Protein AF-A0A2M9Q5C5-F1 (afdb_monomer_lite)

Secondary structure (DSSP, 8-state):
-HHHHHHHHHHHHHHHHTTHHHHHHHHHHHHHHHHHHHHHTHHHHHHHH----TT---------HHHHHHHHHHHHHHHHHHHHHHHHTTHHHHHHHTTHHHHHHTS---HHHHHHHHH-

Radius of gyration: 23.05 Å; chains: 1; bounding box: 55×27×54 Å

pLDDT: mean 81.83, std 9.15, range [51.22, 93.56]

Organism: NCBI:txid582475

Foldseek 3Di:
DVQLVVLLVVVVVVCVVVCVVPVLVVVLVCLLVVQVVCVVCVVVVDVVVDDDPDPPPPPPPPDDPVNSVVVSVVVSVVVSVVSVCVVLPCPVVVCVVVVVVVVVVVDPDDPVSNVVSSVD

Structure (mmCIF, N/CA/C/O backbone):
data_AF-A0A2M9Q5C5-F1
#
_entry.id   AF-A0A2M9Q5C5-F1
#
loop_
_atom_site.group_PDB
_atom_site.id
_atom_site.type_symbol
_atom_site.label_atom_id
_atom_site.label_alt_id
_atom_site.label_comp_id
_atom_site.label_asym_id
_atom_site.label_entity_id
_atom_site.label_seq_id
_atom_site.pdbx_PDB_ins_code
_atom_site.Cartn_x
_atom_site.Cartn_y
_atom_site.Cartn_z
_atom_site.occupancy
_atom_site.B_iso_or_equiv
_atom_site.auth_seq_id
_atom_site.auth_comp_id
_atom_site.auth_asym_id
_atom_site.auth_atom_id
_atom_site.pdbx_PDB_model_num
ATOM 1 N N . MET A 1 1 ? -17.102 -13.137 21.125 1.00 58.41 1 MET A N 1
ATOM 2 C CA . MET A 1 1 ? -16.647 -13.534 19.769 1.00 58.41 1 MET A CA 1
ATOM 3 C C . MET A 1 1 ? -17.548 -13.047 18.628 1.00 58.41 1 MET A C 1
ATOM 5 O O . MET A 1 1 ? -17.009 -12.653 17.607 1.00 58.41 1 MET A O 1
ATOM 9 N N . ARG A 1 2 ? -18.886 -12.980 18.774 1.00 74.12 2 ARG A N 1
ATOM 10 C CA . ARG A 1 2 ? -19.784 -12.520 17.686 1.00 74.12 2 ARG A CA 1
ATOM 11 C C . ARG A 1 2 ? -19.500 -11.095 17.174 1.00 74.12 2 ARG A C 1
ATOM 13 O O . ARG A 1 2 ? -19.514 -10.884 15.971 1.00 74.12 2 ARG A O 1
ATOM 20 N N . GLY A 1 3 ? -19.195 -10.143 18.063 1.00 80.12 3 GLY A N 1
ATOM 21 C CA . GLY A 1 3 ? -18.933 -8.748 17.670 1.00 80.12 3 GLY A CA 1
ATOM 22 C C . GLY A 1 3 ? -17.687 -8.562 16.796 1.00 80.12 3 GLY A C 1
ATOM 23 O O . GLY A 1 3 ? -17.732 -7.814 15.830 1.00 80.12 3 GLY A O 1
ATOM 24 N N . PHE A 1 4 ? -16.609 -9.298 17.082 1.00 84.19 4 PHE A N 1
ATOM 25 C CA . PHE A 1 4 ? -15.375 -9.257 16.293 1.00 84.19 4 PHE A CA 1
ATOM 26 C C . PHE A 1 4 ? -15.600 -9.751 14.855 1.00 84.19 4 PHE A C 1
ATOM 28 O O . PHE A 1 4 ? -15.234 -9.060 13.910 1.00 84.19 4 PHE A O 1
ATOM 35 N N . ASN A 1 5 ? -16.293 -10.883 14.681 1.00 86.75 5 ASN A N 1
ATOM 36 C CA . ASN A 1 5 ? -16.592 -11.416 13.347 1.00 86.75 5 ASN A CA 1
ATOM 37 C C . ASN A 1 5 ? -17.449 -10.456 12.512 1.00 86.75 5 ASN A C 1
ATOM 39 O O . ASN A 1 5 ? -17.243 -10.347 11.308 1.00 86.75 5 ASN A O 1
ATOM 43 N N . VAL A 1 6 ? -18.394 -9.745 13.135 1.00 88.12 6 VAL A N 1
ATOM 44 C CA . VAL A 1 6 ? -19.227 -8.751 12.437 1.00 88.12 6 VAL A CA 1
ATOM 45 C C . VAL A 1 6 ? -18.391 -7.555 11.973 1.00 88.12 6 VAL A C 1
ATOM 47 O O . VAL A 1 6 ? -18.559 -7.096 10.845 1.00 88.12 6 VAL A O 1
ATOM 50 N N . LEU A 1 7 ? -17.469 -7.072 12.812 1.00 87.44 7 LEU A N 1
ATOM 51 C CA . LEU A 1 7 ? -16.553 -5.988 12.446 1.00 87.44 7 LEU A CA 1
ATOM 52 C C . LEU A 1 7 ? -15.609 -6.412 11.317 1.00 87.44 7 LEU A C 1
ATOM 54 O O . LEU A 1 7 ? -15.467 -5.689 10.337 1.00 87.44 7 LEU A O 1
ATOM 58 N N . LEU A 1 8 ? -15.058 -7.622 11.395 1.00 88.62 8 LEU A N 1
ATOM 59 C CA . LEU A 1 8 ? -14.198 -8.179 10.354 1.00 88.62 8 LEU A CA 1
ATOM 60 C C . LEU A 1 8 ? -14.957 -8.340 9.025 1.00 88.62 8 LEU A C 1
ATOM 62 O O . LEU A 1 8 ? -14.477 -7.918 7.979 1.00 88.62 8 LEU A O 1
ATOM 66 N N . GLN A 1 9 ? -16.193 -8.850 9.043 1.00 89.88 9 GLN A N 1
ATOM 67 C CA . GLN A 1 9 ? -17.038 -8.912 7.840 1.00 89.88 9 GLN A CA 1
ATOM 68 C C . GLN A 1 9 ? -17.308 -7.529 7.231 1.00 89.88 9 GLN A C 1
ATOM 70 O O . GLN A 1 9 ? -17.397 -7.399 6.006 1.00 89.88 9 GLN A O 1
ATOM 75 N N . LYS A 1 10 ? -17.448 -6.496 8.070 1.00 89.38 10 LYS A N 1
ATOM 76 C CA . LYS A 1 10 ? -17.604 -5.109 7.626 1.00 89.38 10 LYS A CA 1
ATOM 77 C C . LYS A 1 10 ? -16.337 -4.613 6.920 1.00 89.38 10 LYS A C 1
ATOM 79 O O . LYS A 1 10 ? -16.464 -4.066 5.826 1.00 89.38 10 LYS A O 1
ATOM 84 N N . GLU A 1 11 ? -15.148 -4.877 7.461 1.00 88.38 11 GLU A N 1
ATOM 85 C CA . GLU A 1 11 ? -13.869 -4.521 6.821 1.00 88.38 11 GLU A CA 1
ATOM 86 C C . GLU A 1 11 ? -13.651 -5.260 5.496 1.00 88.38 11 GLU A C 1
ATOM 88 O O . GLU A 1 11 ? -13.338 -4.630 4.488 1.00 88.38 11 GLU A O 1
ATOM 93 N N . PHE A 1 12 ? -13.912 -6.570 5.437 1.00 88.69 12 PHE A N 1
ATOM 94 C CA . PHE A 1 12 ? -13.813 -7.339 4.187 1.00 88.69 12 PHE A CA 1
ATOM 95 C C . PHE A 1 12 ? -14.756 -6.808 3.106 1.00 88.69 12 PHE A C 1
ATOM 97 O O . PHE A 1 12 ? -14.384 -6.697 1.936 1.00 88.69 12 PHE A O 1
ATOM 104 N N . ARG A 1 13 ? -15.981 -6.432 3.488 1.00 89.75 13 ARG A N 1
ATOM 105 C CA . ARG A 1 13 ? -16.946 -5.828 2.563 1.00 89.75 13 ARG A CA 1
ATOM 106 C C . ARG A 1 13 ? -16.493 -4.449 2.090 1.00 89.75 13 ARG A C 1
ATOM 108 O O . ARG A 1 13 ? -16.714 -4.114 0.928 1.00 89.75 13 ARG A O 1
ATOM 115 N N . GLU A 1 14 ? -15.876 -3.657 2.961 1.00 87.12 14 GLU A N 1
ATOM 116 C CA . GLU A 1 14 ? -15.278 -2.370 2.601 1.00 87.12 14 GLU A CA 1
ATOM 117 C C . GLU A 1 14 ? -14.097 -2.562 1.641 1.00 87.12 14 GLU A C 1
ATOM 119 O O . GLU A 1 14 ? -14.038 -1.898 0.607 1.00 87.12 14 GLU A O 1
ATOM 124 N N . ALA A 1 15 ? -13.206 -3.519 1.908 1.00 86.75 15 ALA A N 1
ATOM 125 C CA . ALA A 1 15 ? -12.080 -3.861 1.040 1.00 86.75 15 ALA A CA 1
ATOM 126 C C . ALA A 1 15 ? -12.535 -4.346 -0.347 1.00 86.75 15 ALA A C 1
ATOM 128 O O . ALA A 1 15 ? -11.992 -3.917 -1.365 1.00 86.75 15 ALA A O 1
ATOM 129 N N . TRP A 1 16 ? -13.589 -5.166 -0.399 1.00 89.81 16 TRP A N 1
ATOM 130 C CA . TRP A 1 16 ? -14.191 -5.623 -1.652 1.00 89.81 16 TRP A CA 1
ATOM 131 C C . TRP A 1 16 ? -14.826 -4.477 -2.446 1.00 89.81 16 TRP A C 1
ATOM 133 O O . TRP A 1 16 ? -14.548 -4.305 -3.629 1.00 89.81 16 TRP A O 1
ATOM 143 N N . ARG A 1 17 ? -15.645 -3.641 -1.794 1.00 89.19 17 ARG A N 1
ATOM 144 C CA . ARG A 1 17 ? -16.330 -2.508 -2.446 1.00 89.19 17 ARG A CA 1
ATOM 145 C C . ARG A 1 17 ? -15.395 -1.367 -2.836 1.00 89.19 17 ARG A C 1
ATOM 147 O O . ARG A 1 17 ? -15.729 -0.607 -3.734 1.00 89.19 17 ARG A O 1
ATOM 154 N N . SER A 1 18 ? -14.246 -1.248 -2.177 1.00 85.50 18 SER A N 1
ATOM 155 C CA . SER A 1 18 ? -13.179 -0.312 -2.549 1.00 85.50 18 SER A CA 1
ATOM 156 C C . SER A 1 18 ? -12.227 -0.876 -3.605 1.00 85.50 18 SER A C 1
ATOM 158 O O . SER A 1 18 ? -11.227 -0.235 -3.916 1.00 85.50 18 SER A O 1
ATOM 160 N N . TRP A 1 19 ? -12.527 -2.061 -4.155 1.00 88.00 19 TRP A N 1
ATOM 161 C CA . TR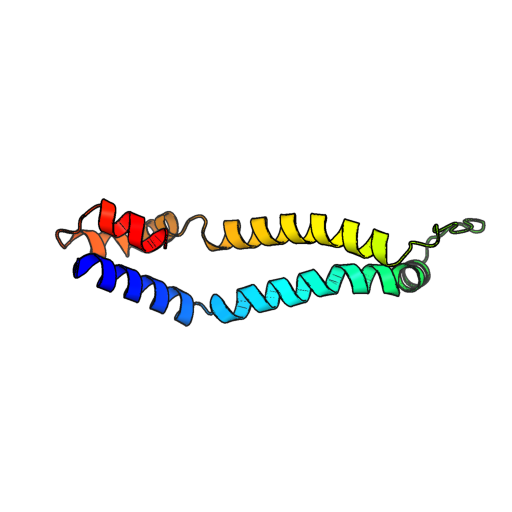P A 1 19 ? -11.748 -2.714 -5.207 1.00 88.00 19 TRP A CA 1
ATOM 162 C C . TRP A 1 19 ? -10.285 -2.970 -4.826 1.00 88.00 19 TRP A C 1
ATOM 164 O O . TRP A 1 19 ? -9.459 -3.206 -5.704 1.00 88.00 19 TRP A O 1
ATOM 174 N N . LYS A 1 20 ? -9.950 -2.975 -3.525 1.00 86.75 20 LYS A N 1
ATOM 175 C CA . LYS A 1 20 ? -8.578 -3.193 -3.030 1.00 86.75 20 LYS A CA 1
ATOM 176 C C . LYS A 1 20 ? -7.984 -4.496 -3.540 1.00 86.75 20 LYS A C 1
ATOM 178 O O . LYS A 1 20 ? -6.852 -4.513 -4.002 1.00 86.75 20 LYS A O 1
ATOM 183 N N . PHE A 1 21 ? -8.785 -5.556 -3.561 1.00 87.31 21 PHE A N 1
ATOM 184 C CA . PHE A 1 21 ? -8.362 -6.852 -4.089 1.00 87.31 21 PHE A CA 1
ATOM 185 C C . PHE A 1 21 ? -8.060 -6.854 -5.589 1.00 87.31 21 PHE A C 1
ATOM 187 O O . PHE A 1 21 ? -7.356 -7.746 -6.041 1.00 87.31 21 PHE A O 1
ATOM 194 N N . LEU A 1 22 ? -8.578 -5.893 -6.357 1.00 90.69 22 LEU A N 1
ATOM 195 C CA . LEU A 1 22 ? -8.344 -5.818 -7.796 1.00 90.69 22 LEU A CA 1
ATOM 196 C C . LEU A 1 22 ? -7.233 -4.824 -8.136 1.00 90.69 22 LEU A C 1
ATOM 198 O O . LEU A 1 22 ? -6.352 -5.143 -8.928 1.00 90.69 22 LEU A O 1
ATOM 202 N N . TRP A 1 23 ? -7.237 -3.638 -7.520 1.00 90.12 23 TRP A N 1
ATOM 203 C CA . TRP A 1 23 ? -6.246 -2.615 -7.845 1.00 90.12 23 TRP A CA 1
ATOM 204 C C . TRP A 1 23 ? -4.864 -2.914 -7.248 1.00 90.12 23 TRP A C 1
ATOM 206 O O . TRP A 1 23 ? -3.873 -2.608 -7.902 1.00 90.12 23 TRP A O 1
ATOM 216 N N . ILE A 1 24 ? -4.763 -3.543 -6.065 1.00 91.62 24 ILE A N 1
ATOM 217 C CA . ILE A 1 24 ? -3.455 -3.862 -5.459 1.00 91.62 24 ILE A CA 1
ATOM 218 C C . ILE A 1 24 ? -2.661 -4.837 -6.350 1.00 91.62 24 ILE A C 1
ATOM 220 O O . ILE A 1 24 ? -1.535 -4.496 -6.719 1.00 91.62 24 ILE A O 1
ATOM 224 N N . PRO A 1 25 ? -3.211 -5.997 -6.780 1.00 91.75 25 PRO A N 1
ATOM 225 C CA . PRO A 1 25 ? -2.493 -6.881 -7.699 1.00 91.75 25 PRO A CA 1
ATOM 226 C C . PRO A 1 25 ? -2.206 -6.232 -9.051 1.00 91.75 25 PRO A C 1
ATOM 228 O O . PRO A 1 25 ? -1.155 -6.486 -9.629 1.00 91.75 25 PRO A O 1
ATOM 231 N N . LEU A 1 26 ? -3.109 -5.379 -9.548 1.00 93.56 26 LEU A N 1
ATOM 232 C CA . LEU A 1 26 ? -2.898 -4.649 -10.797 1.00 93.56 26 LEU A CA 1
ATOM 233 C C . LEU A 1 26 ? -1.671 -3.731 -10.703 1.00 93.56 26 LEU A C 1
ATOM 235 O O . LEU A 1 26 ? -0.819 -3.754 -11.586 1.00 93.56 26 LEU A O 1
ATOM 239 N N . VAL A 1 27 ? -1.555 -2.955 -9.622 1.00 91.75 27 VAL A N 1
ATOM 240 C CA . VAL A 1 27 ? -0.397 -2.085 -9.378 1.00 91.75 27 VAL A CA 1
ATOM 241 C C . VAL A 1 27 ? 0.881 -2.912 -9.258 1.00 91.75 27 VAL A C 1
ATOM 243 O O . VAL A 1 27 ? 1.892 -2.547 -9.849 1.00 91.75 27 VAL A O 1
ATOM 246 N N . PHE A 1 28 ? 0.840 -4.055 -8.573 1.00 91.00 28 PHE A N 1
ATOM 247 C CA . PHE A 1 28 ? 2.001 -4.946 -8.480 1.00 91.00 28 PHE A CA 1
ATOM 248 C C . PHE A 1 28 ? 2.401 -5.548 -9.823 1.00 91.00 28 PHE A C 1
ATOM 250 O O . PHE A 1 28 ? 3.589 -5.613 -10.118 1.00 91.00 28 PHE A O 1
ATOM 257 N N . ALA A 1 29 ? 1.439 -5.941 -10.655 1.00 91.31 29 ALA A N 1
ATOM 258 C CA . ALA A 1 29 ? 1.720 -6.444 -11.994 1.00 91.31 29 ALA A CA 1
ATOM 259 C C . ALA A 1 29 ? 2.354 -5.361 -12.880 1.00 91.31 29 ALA A C 1
ATOM 261 O O . ALA A 1 29 ? 3.335 -5.631 -13.567 1.00 91.31 29 ALA A O 1
ATOM 262 N N . LEU A 1 30 ? 1.835 -4.129 -12.828 1.00 91.44 30 LEU A N 1
ATOM 263 C CA . LEU A 1 30 ? 2.371 -3.004 -13.599 1.00 91.44 30 LEU A CA 1
ATOM 264 C C . LEU A 1 30 ? 3.789 -2.627 -13.157 1.00 91.44 30 LEU A C 1
ATOM 266 O O . LEU A 1 30 ? 4.671 -2.498 -14.000 1.00 91.44 30 LEU A O 1
ATOM 270 N N . LEU A 1 31 ? 4.020 -2.496 -11.848 1.00 88.44 31 LEU A N 1
ATOM 271 C CA . LEU A 1 31 ? 5.334 -2.144 -11.296 1.00 88.44 31 LEU A CA 1
ATOM 272 C C . LEU A 1 31 ? 6.357 -3.275 -11.456 1.00 88.44 31 LEU A C 1
ATOM 274 O O . LEU A 1 31 ? 7.533 -3.023 -11.685 1.00 88.44 31 LEU A O 1
ATOM 278 N N . GLY A 1 32 ? 5.917 -4.531 -11.366 1.00 86.31 32 GLY A N 1
ATOM 279 C CA . GLY A 1 32 ? 6.792 -5.686 -11.571 1.00 86.31 32 GLY A CA 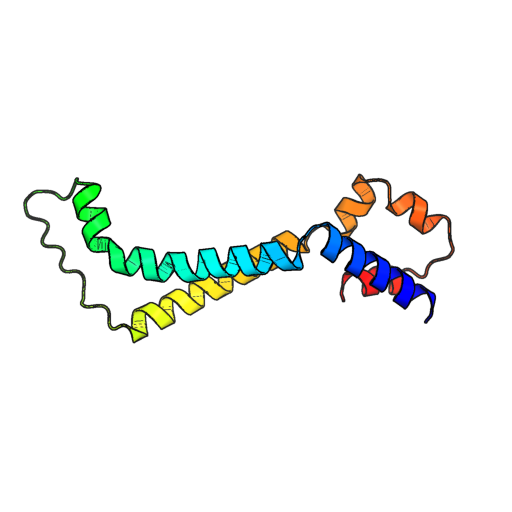1
ATOM 280 C C . GLY A 1 32 ? 7.209 -5.844 -13.029 1.00 86.31 32 GLY A C 1
ATOM 281 O O . GLY A 1 32 ? 8.298 -6.330 -13.313 1.00 86.31 32 GLY A O 1
ATOM 282 N N . MET A 1 33 ? 6.360 -5.408 -13.961 1.00 87.81 33 MET A N 1
ATOM 283 C CA . MET A 1 33 ? 6.664 -5.436 -15.387 1.00 87.81 33 MET A CA 1
ATOM 284 C C . MET A 1 33 ? 7.460 -4.204 -15.843 1.00 87.81 33 MET A C 1
ATOM 286 O O . MET A 1 33 ? 8.224 -4.304 -16.800 1.00 87.81 33 MET A O 1
ATOM 290 N N . SER A 1 34 ? 7.329 -3.054 -15.174 1.00 87.50 34 SER A N 1
ATOM 291 C CA . SER A 1 34 ? 7.989 -1.815 -15.604 1.00 87.50 34 SER A CA 1
ATOM 292 C C . SER A 1 34 ? 9.513 -1.892 -15.559 1.00 87.50 34 SER A C 1
ATOM 294 O O . SER A 1 34 ? 10.163 -1.415 -16.487 1.00 87.50 34 SER A O 1
ATOM 296 N N . ASP A 1 35 ? 10.086 -2.513 -14.527 1.00 84.12 35 ASP A N 1
ATOM 297 C CA . ASP A 1 35 ? 11.541 -2.668 -14.388 1.00 84.12 35 ASP A CA 1
ATOM 298 C C . ASP A 1 35 ? 12.172 -3.473 -15.542 1.00 84.12 35 ASP A C 1
ATOM 300 O O . ASP A 1 35 ? 13.051 -2.938 -16.227 1.00 84.12 35 ASP A O 1
ATOM 304 N N . PRO A 1 36 ? 11.759 -4.726 -15.827 1.00 82.19 36 PRO A N 1
ATOM 305 C CA . PRO A 1 36 ? 12.361 -5.510 -16.904 1.00 82.19 36 PRO A CA 1
ATOM 306 C C . PRO A 1 36 ? 12.086 -4.911 -18.286 1.00 82.19 36 PRO A C 1
ATOM 308 O O . PRO A 1 36 ? 12.966 -4.948 -19.144 1.00 82.19 36 PRO A O 1
ATOM 311 N N . LEU A 1 37 ? 10.908 -4.310 -18.500 1.00 85.56 37 LEU A N 1
ATOM 312 C CA . LEU A 1 37 ? 10.601 -3.623 -19.756 1.00 85.56 37 LEU A CA 1
ATOM 313 C C . LEU A 1 37 ? 11.528 -2.428 -19.989 1.00 85.56 37 LEU A C 1
ATOM 315 O O . LEU A 1 37 ? 12.045 -2.262 -21.089 1.00 85.56 37 LEU A O 1
ATOM 319 N N . THR A 1 38 ? 11.772 -1.617 -18.959 1.00 84.94 38 THR A N 1
ATOM 320 C CA . THR A 1 38 ? 12.643 -0.439 -19.077 1.00 84.94 38 THR A CA 1
ATOM 321 C C . THR A 1 38 ? 14.090 -0.845 -19.334 1.00 84.94 38 THR A C 1
ATOM 323 O O . THR A 1 38 ? 14.758 -0.220 -20.148 1.00 84.94 38 THR A O 1
ATOM 326 N N . ASN A 1 39 ? 14.563 -1.918 -18.692 1.00 83.00 39 ASN A N 1
ATOM 327 C CA . ASN A 1 39 ? 15.904 -2.449 -18.942 1.00 83.00 39 ASN A CA 1
ATOM 328 C C . ASN A 1 39 ? 16.045 -3.015 -20.363 1.00 83.00 39 ASN A C 1
ATOM 330 O O . ASN A 1 39 ? 17.045 -2.746 -21.021 1.00 83.00 39 ASN A O 1
ATOM 334 N N . TYR A 1 40 ? 15.039 -3.743 -20.860 1.00 83.06 40 TYR A N 1
ATOM 335 C CA . TYR A 1 40 ? 15.048 -4.290 -22.220 1.00 83.06 40 TYR A CA 1
ATOM 336 C C . TYR A 1 40 ? 15.081 -3.190 -23.290 1.00 83.06 40 TYR A C 1
ATOM 338 O O . TYR A 1 40 ? 15.861 -3.268 -24.232 1.00 83.06 40 TYR A O 1
ATOM 346 N N . TYR A 1 41 ? 14.275 -2.139 -23.121 1.00 85.31 41 TYR A N 1
ATOM 347 C CA . TYR A 1 41 ? 14.216 -1.018 -24.062 1.00 85.31 41 TYR A CA 1
ATOM 348 C C . TYR A 1 41 ? 15.210 0.104 -23.742 1.00 85.31 41 TYR A C 1
ATOM 350 O O . TYR A 1 41 ? 15.125 1.166 -24.349 1.00 85.31 41 TYR A O 1
ATOM 358 N N . MET A 1 42 ? 16.151 -0.084 -22.810 1.00 83.31 42 MET A N 1
ATOM 359 C CA . MET A 1 42 ? 17.025 0.998 -22.343 1.00 83.31 42 MET A CA 1
ATOM 360 C C . MET A 1 42 ? 17.800 1.645 -23.497 1.00 83.31 42 MET A C 1
ATOM 362 O O . MET A 1 42 ? 17.800 2.866 -23.640 1.00 83.31 42 MET A O 1
ATOM 366 N N . THR A 1 43 ? 18.418 0.838 -24.358 1.00 79.19 43 THR A N 1
ATOM 367 C CA . THR A 1 43 ? 19.170 1.332 -25.519 1.00 79.19 43 THR A CA 1
ATOM 368 C C . THR A 1 43 ? 18.265 2.072 -26.506 1.00 79.19 43 THR A C 1
ATOM 370 O O . THR A 1 43 ? 18.622 3.152 -26.974 1.00 79.19 43 THR A O 1
ATOM 373 N N . ASP A 1 44 ? 17.067 1.548 -26.771 1.00 81.88 44 ASP A N 1
ATOM 374 C CA . ASP A 1 44 ? 16.091 2.175 -27.669 1.00 81.88 44 ASP A CA 1
ATOM 375 C C . ASP A 1 44 ? 15.572 3.507 -27.108 1.00 81.88 44 ASP A C 1
ATOM 377 O O . ASP A 1 44 ? 15.450 4.489 -27.841 1.00 81.88 44 ASP A O 1
ATOM 381 N N . ILE A 1 45 ? 15.328 3.570 -25.795 1.00 82.88 45 ILE A N 1
ATOM 382 C CA . ILE A 1 45 ? 14.930 4.788 -25.079 1.00 82.88 45 ILE A CA 1
ATOM 383 C C . ILE A 1 45 ? 16.038 5.838 -25.183 1.00 82.88 45 ILE A C 1
ATOM 385 O O . ILE A 1 45 ? 15.757 6.989 -25.510 1.00 82.88 45 ILE A O 1
ATOM 389 N N . LEU A 1 46 ? 17.296 5.464 -24.945 1.00 79.19 46 LEU A N 1
ATOM 390 C CA . LEU A 1 46 ? 18.427 6.392 -25.022 1.00 79.19 46 LEU A CA 1
ATOM 391 C C . LEU A 1 46 ? 18.640 6.926 -26.445 1.00 79.19 46 LEU A C 1
ATOM 393 O O . LEU A 1 46 ? 18.895 8.119 -26.616 1.00 79.19 46 LEU A O 1
ATOM 397 N N . ASN A 1 47 ? 18.465 6.075 -27.457 1.00 77.31 47 ASN A N 1
ATOM 398 C CA . ASN A 1 47 ? 18.527 6.473 -28.864 1.00 77.31 47 ASN A CA 1
ATOM 399 C C . ASN A 1 47 ? 17.382 7.423 -29.251 1.00 77.31 47 ASN A C 1
ATOM 401 O O . ASN A 1 47 ? 17.599 8.372 -30.000 1.00 77.31 47 ASN A O 1
ATOM 405 N N . ALA A 1 48 ? 16.175 7.198 -28.725 1.00 80.50 48 ALA A N 1
ATOM 406 C CA . ALA A 1 48 ? 15.007 8.037 -28.993 1.00 80.50 48 ALA A CA 1
ATOM 407 C C . ALA A 1 48 ? 15.033 9.383 -28.244 1.00 80.50 48 ALA A C 1
ATOM 409 O O . ALA A 1 48 ? 14.499 10.371 -28.743 1.00 80.50 48 ALA A O 1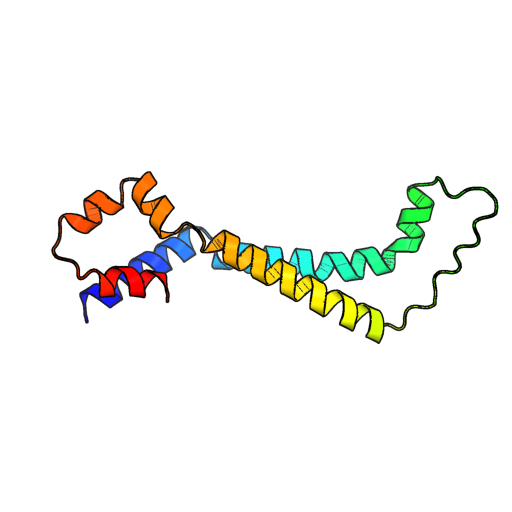
ATOM 410 N N . VAL A 1 49 ? 15.638 9.430 -27.051 1.00 74.81 49 VAL A N 1
ATOM 411 C CA . VAL A 1 49 ? 15.733 10.639 -26.209 1.00 74.81 49 VAL A CA 1
ATOM 412 C C . VAL A 1 49 ? 16.932 11.519 -26.592 1.00 74.81 49 VAL A C 1
ATOM 414 O O . VAL A 1 49 ? 16.904 12.718 -26.329 1.00 74.81 49 VAL A O 1
ATOM 417 N N . GLY A 1 50 ? 17.939 10.965 -27.277 1.00 64.06 50 GLY A N 1
ATOM 418 C CA . GLY A 1 50 ? 18.804 11.709 -28.197 1.00 64.06 50 GLY A CA 1
ATOM 419 C C . GLY A 1 50 ? 19.489 12.955 -27.624 1.00 64.06 50 GLY A C 1
ATOM 420 O O . GLY A 1 50 ? 19.233 14.065 -28.078 1.00 64.06 50 GLY A O 1
ATOM 421 N N . ASN A 1 51 ? 20.400 12.770 -26.665 1.00 57.56 51 ASN A N 1
ATOM 422 C CA . ASN A 1 51 ? 21.446 13.753 -26.344 1.00 57.56 51 ASN A CA 1
ATOM 423 C C . ASN A 1 51 ? 22.729 13.054 -25.862 1.00 57.56 51 ASN A C 1
ATOM 425 O O . ASN A 1 51 ? 23.345 13.462 -24.877 1.00 57.56 51 ASN A O 1
ATOM 429 N N . VAL A 1 52 ? 23.105 11.950 -26.513 1.00 61.47 52 VAL A N 1
ATOM 430 C CA . VAL A 1 52 ? 24.432 11.359 -26.316 1.00 61.47 52 VAL A CA 1
ATOM 431 C C . VAL A 1 52 ? 25.441 12.162 -27.142 1.00 61.47 52 VAL A C 1
ATOM 433 O O . VAL A 1 52 ? 25.262 12.253 -28.356 1.00 61.47 52 VAL A O 1
ATOM 436 N N . PRO A 1 53 ? 26.467 12.777 -26.520 1.00 63.34 53 PRO A N 1
ATOM 437 C CA . PRO A 1 53 ? 27.521 13.481 -27.244 1.00 63.34 53 PRO A CA 1
ATOM 438 C C . PRO A 1 53 ? 28.169 12.572 -28.293 1.00 63.34 53 PRO A C 1
ATOM 440 O O . PRO A 1 53 ? 28.388 11.387 -28.028 1.00 63.34 53 PRO A O 1
ATOM 443 N N . GLU A 1 54 ? 28.502 13.124 -29.461 1.00 51.22 54 GLU A N 1
ATOM 444 C CA . GLU A 1 54 ? 29.269 12.414 -30.489 1.00 51.22 54 GLU A CA 1
ATOM 445 C C . GLU A 1 54 ? 30.587 11.906 -29.872 1.00 51.22 54 GLU A C 1
ATOM 447 O O . GLU A 1 54 ? 31.448 12.696 -29.489 1.00 51.22 54 GLU A O 1
ATOM 452 N N . GLY A 1 55 ? 30.711 10.584 -29.700 1.00 56.28 55 GLY A N 1
ATOM 453 C CA . GLY A 1 55 ? 31.854 9.936 -29.040 1.00 56.28 55 GLY A CA 1
ATOM 454 C C . GLY A 1 55 ? 31.546 9.230 -27.714 1.00 56.28 55 GLY A C 1
ATOM 455 O O . GLY A 1 55 ? 32.450 8.639 -27.126 1.00 56.28 55 GLY A O 1
ATOM 456 N N . PHE A 1 56 ? 30.298 9.246 -27.232 1.00 59.12 56 PHE A N 1
ATOM 457 C CA . PHE A 1 56 ? 29.899 8.419 -26.091 1.00 59.12 56 PHE A CA 1
ATOM 458 C C . PHE A 1 56 ? 29.710 6.963 -26.538 1.00 59.12 56 PHE A C 1
ATOM 460 O O . PHE A 1 56 ? 28.613 6.537 -26.900 1.00 59.12 56 PHE A O 1
ATOM 467 N N . GLU A 1 57 ? 30.793 6.189 -26.528 1.00 58.97 57 GLU A N 1
ATOM 468 C CA . GLU A 1 57 ? 30.702 4.732 -26.576 1.00 58.97 57 GLU A CA 1
ATOM 469 C C . GLU A 1 57 ? 29.977 4.275 -25.305 1.00 58.97 57 GLU A C 1
ATOM 471 O O . GLU A 1 57 ? 30.547 4.268 -24.212 1.00 58.97 57 GLU A O 1
ATOM 476 N N . MET A 1 58 ? 28.687 3.944 -25.425 1.00 60.69 58 MET A N 1
ATOM 477 C CA . MET A 1 58 ? 27.946 3.292 -24.350 1.00 60.69 58 MET A CA 1
ATOM 478 C C . MET A 1 58 ? 28.542 1.898 -24.142 1.00 60.69 58 MET A C 1
ATOM 480 O O . MET A 1 58 ? 28.037 0.905 -24.661 1.00 60.69 58 MET A O 1
ATOM 484 N N . LEU A 1 59 ? 29.612 1.814 -23.354 1.00 60.16 59 LEU A N 1
ATOM 485 C CA . LEU A 1 59 ? 30.046 0.584 -22.708 1.00 60.16 59 LEU A CA 1
ATOM 486 C C . LEU A 1 59 ? 29.011 0.246 -21.628 1.00 60.16 59 LEU A C 1
ATOM 488 O O . LEU A 1 59 ? 29.292 0.330 -20.434 1.00 60.16 59 LEU A O 1
ATOM 492 N N . MET A 1 60 ? 27.776 -0.068 -22.033 1.00 63.00 60 MET A N 1
ATOM 493 C CA . MET A 1 60 ? 26.876 -0.756 -21.124 1.00 63.00 60 MET A CA 1
ATOM 494 C C . MET A 1 60 ? 27.488 -2.132 -20.889 1.00 63.00 60 MET A C 1
ATOM 496 O O . MET A 1 60 ? 27.670 -2.876 -21.857 1.00 63.00 60 MET A O 1
ATOM 500 N N . PRO A 1 61 ? 27.858 -2.468 -19.642 1.00 62.28 61 PRO A N 1
ATOM 501 C CA . PRO A 1 61 ? 28.282 -3.819 -19.341 1.00 62.28 61 PRO A CA 1
ATOM 502 C C . PRO A 1 61 ? 27.154 -4.760 -19.753 1.00 62.28 61 PRO A C 1
ATOM 504 O O . PRO A 1 61 ? 25.976 -4.441 -19.584 1.00 62.28 61 PRO A O 1
ATOM 507 N N . GLU A 1 62 ? 27.514 -5.904 -20.320 1.00 65.88 62 GLU A N 1
ATOM 508 C CA . GLU A 1 62 ? 26.547 -6.937 -20.657 1.00 65.88 62 GLU A CA 1
ATOM 509 C C . GLU A 1 62 ? 25.965 -7.458 -19.337 1.00 65.88 62 GLU A C 1
ATOM 511 O O . GLU A 1 62 ? 26.587 -8.235 -18.612 1.00 65.88 62 GLU A O 1
ATOM 516 N N . LEU A 1 63 ? 24.814 -6.910 -18.948 1.00 66.19 63 LEU A N 1
ATOM 517 C CA . LEU A 1 63 ? 24.160 -7.271 -17.702 1.00 66.19 63 LEU A CA 1
ATOM 518 C C . LEU A 1 63 ? 23.612 -8.683 -17.876 1.00 66.19 63 LEU A C 1
ATOM 520 O O . LEU A 1 63 ? 22.691 -8.919 -18.661 1.00 66.19 63 LEU A O 1
ATOM 524 N N . MET A 1 64 ? 24.184 -9.631 -17.136 1.0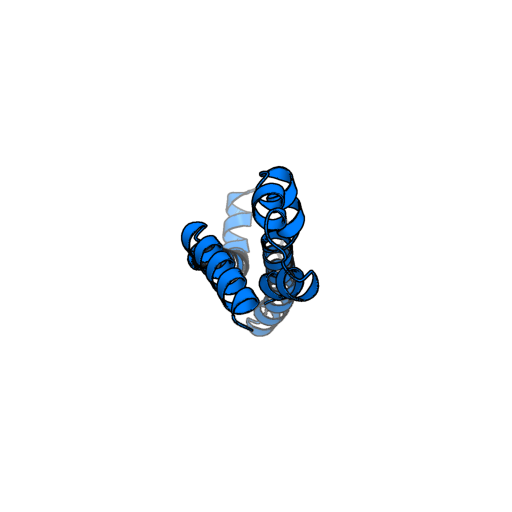0 76.25 64 MET A N 1
ATOM 525 C CA . MET A 1 64 ? 23.669 -10.990 -17.111 1.00 76.25 64 MET A CA 1
ATOM 526 C C . MET A 1 64 ? 22.214 -10.957 -16.618 1.00 76.25 64 MET A C 1
ATOM 528 O O . MET A 1 64 ? 21.913 -10.262 -15.641 1.00 76.25 64 MET A O 1
ATOM 532 N N . PRO A 1 65 ? 21.295 -11.736 -17.221 1.00 74.38 65 PRO A N 1
ATOM 533 C CA . PRO A 1 65 ? 19.883 -11.736 -16.830 1.00 74.38 65 PRO A CA 1
ATOM 534 C C . PRO A 1 65 ? 19.654 -11.986 -15.331 1.00 74.38 65 PRO A C 1
ATOM 536 O O . PRO A 1 65 ? 18.691 -11.493 -14.752 1.00 74.38 65 PRO A O 1
ATOM 539 N N . VAL A 1 66 ? 20.555 -12.734 -14.690 1.00 80.12 66 VAL A N 1
ATOM 540 C CA . VAL A 1 66 ? 20.510 -13.034 -13.253 1.00 80.12 66 VAL A CA 1
ATOM 541 C C . VAL A 1 66 ? 20.729 -11.783 -12.400 1.00 80.12 66 VAL A C 1
ATOM 543 O O . VAL A 1 66 ? 20.007 -11.591 -11.423 1.00 80.12 66 VAL A O 1
ATOM 546 N N . ASP A 1 67 ? 21.669 -10.921 -12.778 1.00 79.88 67 ASP A N 1
ATOM 547 C CA . ASP A 1 67 ? 22.019 -9.726 -12.003 1.00 79.88 67 ASP A CA 1
ATOM 548 C C . ASP A 1 67 ? 20.909 -8.671 -12.095 1.00 79.88 67 ASP A C 1
ATOM 550 O O . ASP A 1 67 ? 20.549 -8.044 -11.096 1.00 79.88 67 ASP A O 1
ATOM 554 N N . LEU A 1 68 ? 20.281 -8.553 -13.271 1.00 77.38 68 LEU A N 1
ATOM 555 C CA . LEU A 1 68 ? 19.096 -7.715 -13.489 1.00 77.38 68 LEU A CA 1
ATOM 556 C C . LEU A 1 68 ? 17.918 -8.150 -12.615 1.00 77.38 68 LEU A C 1
ATOM 558 O O . LEU A 1 68 ? 17.263 -7.320 -11.982 1.00 77.38 68 LEU A O 1
ATOM 562 N N . LEU A 1 69 ? 17.657 -9.457 -12.555 1.00 80.50 69 LEU A N 1
ATOM 563 C CA . LEU A 1 69 ? 16.583 -10.002 -11.732 1.00 80.50 69 LEU A CA 1
ATOM 564 C C . LEU A 1 69 ? 16.872 -9.814 -10.241 1.00 80.50 69 LEU A C 1
ATOM 566 O O . LEU A 1 69 ? 15.978 -9.402 -9.506 1.00 80.50 69 LEU A O 1
ATOM 570 N N . GLN A 1 70 ? 18.104 -10.056 -9.784 1.00 83.00 70 GLN A N 1
ATOM 571 C CA . GLN A 1 70 ? 18.469 -9.850 -8.378 1.00 83.00 70 GLN A CA 1
ATOM 572 C C . GLN A 1 70 ? 18.321 -8.385 -7.948 1.00 83.00 70 GLN A C 1
ATOM 574 O O . GLN A 1 70 ? 17.744 -8.118 -6.891 1.00 83.00 70 GLN A O 1
ATOM 579 N N . GLY A 1 71 ? 18.779 -7.439 -8.774 1.00 80.19 71 GLY A N 1
ATOM 580 C CA . GLY A 1 71 ? 18.614 -6.007 -8.515 1.00 80.19 71 GLY A CA 1
ATOM 581 C C . GLY A 1 71 ? 17.144 -5.580 -8.492 1.00 80.19 71 GLY A C 1
ATOM 582 O O . GLY A 1 71 ? 16.702 -4.915 -7.551 1.00 80.19 71 GLY A O 1
ATOM 583 N N . SER A 1 72 ? 16.360 -6.025 -9.479 1.00 81.81 72 SER A N 1
ATOM 584 C CA . SER A 1 72 ? 14.938 -5.678 -9.578 1.00 81.81 72 SER A CA 1
ATOM 585 C C . SER A 1 72 ? 14.109 -6.274 -8.437 1.00 81.81 72 SER A C 1
ATOM 587 O O . SER A 1 72 ? 13.239 -5.594 -7.901 1.00 81.81 72 SER A O 1
ATOM 589 N N . ILE A 1 73 ? 14.415 -7.489 -7.964 1.00 85.94 73 ILE A N 1
ATOM 590 C CA . ILE A 1 73 ? 13.708 -8.099 -6.823 1.00 85.94 73 ILE A CA 1
ATOM 591 C C . ILE A 1 73 ? 13.820 -7.232 -5.559 1.00 85.94 73 ILE A C 1
ATOM 593 O O . ILE A 1 73 ? 12.818 -7.023 -4.869 1.00 85.94 73 ILE A O 1
ATOM 597 N N . GLY A 1 74 ? 15.008 -6.698 -5.255 1.00 85.62 74 GLY A N 1
ATOM 598 C CA . GLY A 1 74 ? 15.213 -5.853 -4.072 1.00 85.62 74 GLY A CA 1
ATOM 599 C C . GLY A 1 74 ? 14.438 -4.532 -4.139 1.00 85.62 74 GLY A C 1
ATOM 600 O O . GLY A 1 74 ? 13.792 -4.113 -3.169 1.00 85.62 74 GLY A O 1
ATOM 601 N N . GLN A 1 75 ? 14.444 -3.890 -5.308 1.00 85.12 75 GLN A N 1
ATOM 602 C CA . GLN A 1 75 ? 13.692 -2.658 -5.546 1.00 85.12 75 GLN A CA 1
ATOM 603 C C . GLN A 1 75 ? 12.178 -2.907 -5.522 1.00 85.12 75 GLN A C 1
ATOM 605 O O . GLN A 1 75 ? 11.438 -2.193 -4.837 1.00 85.12 75 GLN A O 1
ATOM 610 N N . PHE A 1 76 ? 11.727 -3.976 -6.177 1.00 89.62 76 PHE A N 1
ATOM 611 C CA . PHE A 1 76 ? 10.334 -4.407 -6.194 1.00 89.62 76 PHE A CA 1
ATOM 612 C C . PHE A 1 76 ? 9.804 -4.688 -4.784 1.00 89.62 76 PHE A C 1
ATOM 614 O O . PHE A 1 76 ? 8.712 -4.234 -4.442 1.00 89.62 76 PHE A O 1
ATOM 621 N N . GLN A 1 77 ? 10.585 -5.352 -3.925 1.00 90.38 77 GLN A N 1
ATOM 622 C CA . GLN A 1 77 ? 10.211 -5.603 -2.530 1.00 90.38 77 GLN A CA 1
ATOM 623 C C . GLN A 1 77 ? 9.953 -4.299 -1.762 1.00 90.38 77 GLN A C 1
ATOM 625 O O . GLN A 1 77 ? 8.948 -4.183 -1.054 1.00 90.38 77 GLN A O 1
ATOM 630 N N . THR A 1 78 ? 10.837 -3.312 -1.915 1.00 90.44 78 THR A N 1
ATOM 631 C CA . THR A 1 78 ? 10.722 -2.016 -1.229 1.00 90.44 78 THR A CA 1
ATOM 632 C C . THR A 1 78 ? 9.475 -1.264 -1.690 1.00 90.44 78 THR A C 1
ATOM 634 O O . THR A 1 78 ? 8.683 -0.802 -0.867 1.00 90.44 78 THR A O 1
ATOM 637 N N . ILE A 1 79 ? 9.252 -1.188 -3.005 1.00 90.94 79 ILE A N 1
ATOM 638 C CA . ILE A 1 79 ? 8.088 -0.508 -3.583 1.00 90.94 79 ILE A CA 1
ATOM 639 C C . ILE A 1 79 ? 6.786 -1.211 -3.174 1.00 90.94 79 ILE A C 1
ATOM 641 O O . ILE A 1 79 ? 5.831 -0.547 -2.767 1.00 90.94 79 ILE A O 1
ATOM 645 N N . CYS A 1 80 ? 6.747 -2.545 -3.202 1.00 90.25 80 CYS A N 1
ATOM 646 C CA . CYS A 1 80 ? 5.579 -3.314 -2.770 1.00 90.25 80 CYS A CA 1
ATOM 647 C C . CYS A 1 80 ? 5.222 -3.040 -1.307 1.00 90.25 80 CYS A C 1
ATOM 649 O O . CYS A 1 80 ? 4.053 -2.817 -0.988 1.00 90.25 80 CYS A O 1
ATOM 651 N N . LEU A 1 81 ? 6.222 -3.004 -0.421 1.00 91.94 81 LEU A N 1
ATOM 652 C CA . LEU A 1 81 ? 6.022 -2.648 0.984 1.00 91.94 81 LEU A CA 1
ATOM 653 C C . LEU A 1 81 ? 5.431 -1.246 1.135 1.00 91.94 81 LEU A C 1
ATOM 655 O O . LEU A 1 81 ? 4.469 -1.077 1.882 1.00 91.94 81 LEU A O 1
ATOM 659 N N . LEU A 1 82 ? 5.945 -0.258 0.400 1.00 91.56 82 LEU A N 1
ATOM 660 C CA . LEU A 1 82 ? 5.427 1.112 0.444 1.00 91.56 82 LEU A CA 1
ATOM 661 C C . LEU A 1 82 ? 3.972 1.199 -0.025 1.00 91.56 82 LEU A C 1
ATOM 663 O O . LEU A 1 82 ? 3.162 1.866 0.619 1.00 91.56 82 LEU A O 1
ATOM 667 N N . VAL A 1 83 ? 3.612 0.498 -1.102 1.00 90.38 83 VAL A N 1
ATOM 668 C CA . VAL A 1 83 ? 2.231 0.455 -1.612 1.00 90.38 83 VAL A CA 1
ATOM 669 C C . VAL A 1 83 ? 1.291 -0.205 -0.599 1.00 90.38 83 VAL A C 1
ATOM 671 O O . VAL A 1 83 ? 0.203 0.318 -0.338 1.00 90.38 83 VAL A O 1
ATOM 674 N N . LEU A 1 84 ? 1.703 -1.314 0.026 1.00 90.12 84 LEU A N 1
ATOM 675 C CA . LEU A 1 84 ? 0.922 -1.940 1.099 1.00 90.12 84 LEU A CA 1
ATOM 676 C C . LEU A 1 84 ? 0.758 -0.987 2.279 1.00 90.12 84 LEU A C 1
ATOM 678 O O . LEU A 1 84 ? -0.366 -0.741 2.714 1.00 90.12 84 LEU A O 1
ATOM 682 N N . MET A 1 85 ? 1.849 -0.389 2.759 1.00 90.31 85 MET A N 1
ATOM 683 C CA . MET A 1 85 ? 1.797 0.582 3.849 1.00 90.31 85 MET A CA 1
ATOM 684 C C . MET A 1 85 ? 0.837 1.723 3.518 1.00 90.31 85 MET A C 1
ATOM 686 O O . MET A 1 85 ? -0.073 1.975 4.298 1.00 90.31 85 MET A O 1
ATOM 690 N N . ALA A 1 86 ? 0.945 2.348 2.347 1.00 87.56 86 ALA A N 1
ATOM 691 C CA . ALA A 1 86 ? 0.048 3.428 1.932 1.00 87.56 86 ALA A CA 1
ATOM 692 C C . ALA A 1 86 ? -1.432 3.002 1.880 1.00 87.56 86 ALA A C 1
ATOM 694 O O . ALA A 1 86 ? -2.320 3.808 2.150 1.00 87.56 86 ALA A O 1
ATOM 695 N N . THR A 1 87 ? -1.709 1.732 1.575 1.00 85.38 87 THR A N 1
ATOM 696 C CA . THR A 1 87 ? -3.075 1.192 1.495 1.00 85.38 87 THR A CA 1
ATOM 697 C C . THR A 1 87 ? -3.733 1.011 2.863 1.00 85.38 87 THR A C 1
ATOM 699 O O . THR A 1 87 ? -4.947 1.208 3.003 1.00 85.38 87 THR A O 1
ATOM 702 N N . PHE A 1 88 ? -2.954 0.591 3.862 1.00 83.38 88 PHE A N 1
ATOM 703 C CA . PHE A 1 88 ? -3.448 0.278 5.208 1.00 83.38 88 PHE A CA 1
ATOM 704 C C . PHE A 1 88 ? -3.254 1.429 6.203 1.00 83.38 88 PHE A C 1
ATOM 706 O O . PHE A 1 88 ? -4.028 1.565 7.158 1.00 83.38 88 PHE A O 1
ATOM 713 N N . VAL A 1 89 ? -2.261 2.293 5.978 1.00 86.69 89 VAL A N 1
ATOM 714 C CA . VAL A 1 89 ? -2.022 3.483 6.795 1.00 86.69 89 VAL A CA 1
ATOM 715 C C . VAL A 1 89 ? -3.254 4.378 6.761 1.00 86.69 89 VAL A C 1
ATOM 717 O O . VAL A 1 89 ? -3.855 4.652 5.726 1.00 86.69 89 VAL A O 1
ATOM 720 N N . GLY A 1 90 ? -3.652 4.835 7.944 1.00 80.25 90 GLY A N 1
ATOM 721 C CA . GLY A 1 90 ? -4.775 5.749 8.073 1.00 80.25 90 GLY A CA 1
ATOM 722 C C . GLY A 1 90 ? -6.150 5.088 7.991 1.00 80.25 90 GLY A C 1
ATOM 723 O O . GLY A 1 90 ? -7.127 5.826 7.994 1.00 80.25 90 GLY A O 1
ATOM 724 N N . ALA A 1 91 ? -6.278 3.754 8.014 1.00 83.00 91 ALA A N 1
ATOM 725 C CA . ALA A 1 91 ? -7.589 3.089 8.082 1.00 83.00 91 ALA A CA 1
ATOM 726 C C . ALA A 1 91 ? -8.446 3.596 9.263 1.00 83.00 91 ALA A C 1
ATOM 728 O O . ALA A 1 91 ? -9.604 3.969 9.089 1.00 83.00 91 ALA A O 1
ATOM 729 N N . ILE A 1 92 ? -7.846 3.708 10.454 1.00 82.69 92 ILE A N 1
ATOM 730 C CA . ILE A 1 92 ? -8.506 4.265 11.650 1.00 82.69 92 ILE A CA 1
ATOM 731 C C . ILE A 1 92 ? -8.738 5.779 11.505 1.00 82.69 92 ILE A C 1
ATOM 733 O O . ILE A 1 92 ? -9.780 6.295 11.906 1.00 82.69 92 ILE A O 1
ATOM 737 N N . SER A 1 93 ? -7.781 6.505 10.919 1.00 83.81 93 SER A N 1
ATOM 738 C CA . SER A 1 93 ? -7.890 7.957 10.714 1.00 83.81 93 SER A CA 1
ATOM 739 C C . SER A 1 93 ? -9.040 8.309 9.762 1.00 83.81 93 SER A C 1
ATOM 741 O O . SER A 1 93 ? -9.836 9.207 10.032 1.00 83.81 93 SER A O 1
ATOM 743 N N . LYS A 1 94 ? -9.201 7.531 8.689 1.00 83.12 94 LYS A N 1
ATOM 744 C CA . LYS A 1 94 ? -10.249 7.687 7.679 1.00 83.12 94 LYS A CA 1
ATOM 745 C C . LYS A 1 94 ? -11.644 7.449 8.251 1.00 83.12 94 LYS A C 1
ATOM 747 O O . LYS A 1 94 ? -12.584 8.155 7.894 1.00 83.12 94 LYS A O 1
ATOM 752 N N . GLU A 1 95 ? -11.796 6.507 9.176 1.00 81.31 95 GLU A N 1
ATOM 753 C CA . GLU A 1 95 ? -13.063 6.313 9.891 1.00 81.31 95 GLU A CA 1
ATOM 754 C C . GLU A 1 95 ? -13.411 7.461 10.833 1.00 81.31 95 GLU A C 1
ATOM 756 O O . GLU A 1 95 ? -14.583 7.825 10.951 1.00 81.31 95 GLU A O 1
ATOM 761 N N . ARG A 1 96 ? -12.404 8.050 11.488 1.00 82.38 96 ARG A N 1
ATOM 762 C CA . ARG A 1 96 ? -12.605 9.251 12.307 1.00 82.38 96 ARG A CA 1
ATOM 763 C C . ARG A 1 96 ? -13.017 10.440 11.441 1.00 82.38 96 ARG A C 1
ATOM 765 O O . ARG A 1 96 ? -13.969 11.128 11.789 1.00 82.38 96 ARG A O 1
ATOM 772 N N . ALA A 1 97 ? -12.359 10.633 10.299 1.00 84.31 97 ALA A N 1
ATOM 773 C CA . ALA A 1 97 ? -12.658 11.723 9.370 1.00 84.31 97 ALA A CA 1
ATOM 774 C C . ALA A 1 97 ? -14.027 11.578 8.678 1.00 84.31 97 ALA A C 1
ATOM 776 O O . ALA A 1 97 ? -14.703 12.570 8.438 1.00 84.31 97 ALA A O 1
ATOM 777 N N . SER A 1 98 ? -14.459 10.349 8.380 1.00 80.31 98 SER A N 1
ATOM 778 C CA . SER A 1 98 ? -15.745 10.074 7.715 1.00 80.31 98 SER A CA 1
ATOM 779 C C . SER A 1 98 ? -16.955 10.072 8.656 1.00 80.31 98 SER A C 1
ATOM 781 O O . SER A 1 98 ? -18.073 9.827 8.209 1.00 80.31 98 SER A O 1
ATOM 783 N N . GLY A 1 99 ? -16.756 10.298 9.959 1.00 80.25 99 GLY A N 1
ATOM 784 C CA . GLY A 1 99 ? -17.828 10.242 10.957 1.00 80.25 99 GLY A CA 1
ATOM 785 C C . GLY A 1 99 ? -18.336 8.825 11.247 1.00 80.25 99 GLY A C 1
ATOM 786 O O . GLY A 1 99 ? -19.214 8.652 12.081 1.00 80.25 99 GLY A O 1
ATOM 787 N N . MET A 1 100 ? -17.772 7.783 10.629 1.00 79.94 100 MET A N 1
ATOM 788 C CA . MET A 1 100 ? -18.184 6.397 10.875 1.00 79.94 100 MET A CA 1
ATOM 789 C C . MET A 1 100 ? -17.876 5.954 12.313 1.00 79.94 100 MET A C 1
ATOM 791 O O . MET A 1 100 ? -18.612 5.159 12.899 1.00 79.94 100 MET A O 1
ATOM 795 N N . ALA A 1 101 ? -16.821 6.522 12.904 1.00 78.06 101 ALA A N 1
ATOM 796 C CA . ALA A 1 101 ? -16.444 6.264 14.288 1.00 78.06 101 ALA A CA 1
ATOM 797 C C . ALA A 1 101 ? -17.577 6.599 15.276 1.00 78.06 101 ALA A C 1
ATOM 799 O O . ALA A 1 101 ? -17.791 5.851 16.228 1.00 78.0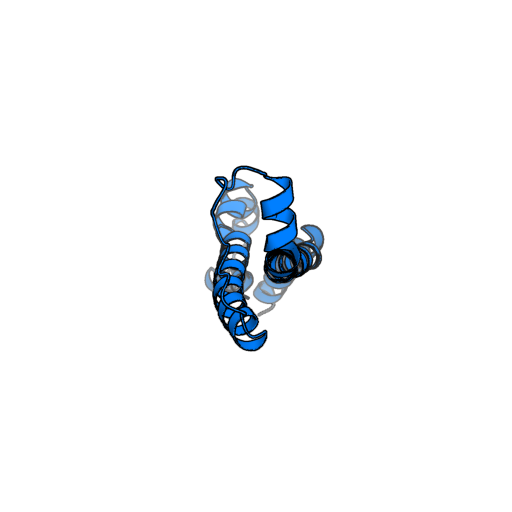6 101 ALA A O 1
ATOM 800 N N . THR A 1 102 ? -18.347 7.670 15.046 1.00 79.19 102 THR A N 1
ATOM 801 C CA . THR A 1 102 ? -19.439 8.047 15.959 1.00 79.19 102 THR A CA 1
ATOM 802 C C . THR A 1 102 ? -20.560 7.011 15.940 1.00 79.19 102 THR A C 1
ATOM 804 O O . THR A 1 102 ? -21.056 6.647 16.999 1.00 79.19 102 THR A O 1
ATOM 807 N N . LEU A 1 103 ? -20.890 6.451 14.772 1.00 81.00 103 LEU A N 1
ATOM 808 C CA . LEU A 1 103 ? -21.900 5.394 14.624 1.00 81.00 103 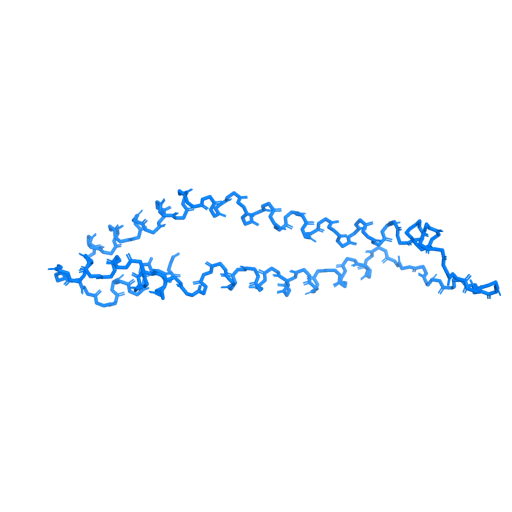LEU A CA 1
ATOM 809 C C . LEU A 1 103 ? -21.474 4.069 15.269 1.00 81.00 103 LEU A C 1
ATOM 811 O O . LEU A 1 103 ? -22.314 3.328 15.781 1.00 81.00 103 LEU A O 1
ATOM 815 N N . LEU A 1 104 ? -20.173 3.773 15.260 1.00 79.81 104 LEU A N 1
ATOM 816 C CA . LEU A 1 104 ? -19.616 2.578 15.890 1.00 79.81 104 LEU A CA 1
ATOM 817 C C . LEU A 1 104 ? -19.678 2.660 17.422 1.00 79.81 104 LEU A C 1
ATOM 819 O O . LEU A 1 104 ? -20.109 1.705 18.067 1.00 79.81 104 LEU A O 1
ATOM 823 N N . TYR A 1 105 ? -19.309 3.804 18.007 1.00 79.62 105 TYR A N 1
ATOM 824 C CA . TYR A 1 105 ? -19.224 3.966 19.465 1.00 79.62 105 TYR A CA 1
ATOM 825 C C . TYR A 1 105 ? -20.570 4.168 20.180 1.00 79.62 105 TYR A C 1
ATOM 827 O O . TYR A 1 105 ? -20.605 4.159 21.407 1.00 79.62 105 TYR A O 1
ATOM 835 N N . VAL A 1 106 ? -21.691 4.276 19.455 1.00 83.38 106 VAL A N 1
ATOM 836 C CA . VAL A 1 106 ? -23.044 4.275 20.058 1.00 83.38 106 VAL A CA 1
ATOM 837 C C . VAL A 1 106 ? -23.370 2.930 20.723 1.00 83.38 106 VAL A C 1
ATOM 839 O O . VAL A 1 106 ? -24.221 2.856 21.607 1.00 83.38 106 VAL A O 1
ATOM 842 N N . ARG A 1 107 ? -22.699 1.846 20.316 1.00 79.56 107 ARG A N 1
ATOM 843 C CA . ARG A 1 107 ? -22.872 0.511 20.900 1.00 79.56 107 ARG A CA 1
ATOM 844 C C . ARG A 1 107 ? -21.673 0.154 21.783 1.00 79.56 107 ARG A C 1
ATOM 846 O O . ARG A 1 107 ? -20.552 0.541 21.459 1.00 79.56 107 ARG A O 1
ATOM 853 N N . PRO A 1 108 ? -21.867 -0.634 22.858 1.00 79.06 108 PRO A N 1
ATOM 854 C CA . PRO A 1 108 ? -20.760 -1.110 23.679 1.00 79.06 108 PRO A CA 1
ATOM 855 C C . PRO A 1 108 ? -19.919 -2.116 22.880 1.00 79.06 108 PRO A C 1
ATOM 857 O O . PRO A 1 108 ? -20.247 -3.300 22.784 1.00 79.06 108 PRO A O 1
ATOM 860 N N . ILE A 1 109 ? -18.839 -1.630 22.270 1.00 83.00 109 ILE A N 1
ATOM 861 C CA . ILE A 1 109 ? -17.878 -2.426 21.504 1.00 83.00 109 ILE A CA 1
ATOM 862 C C . ILE A 1 109 ? -16.552 -2.429 22.260 1.00 83.00 109 ILE A C 1
ATOM 864 O O . ILE A 1 109 ? -16.056 -1.384 22.673 1.00 83.00 109 ILE A O 1
ATOM 868 N N . SER A 1 110 ? -15.959 -3.612 22.427 1.00 84.31 110 SER A N 1
ATOM 869 C CA . SER A 1 110 ? -14.618 -3.718 23.003 1.00 84.31 110 SER A CA 1
ATOM 870 C C . SER A 1 110 ? -13.585 -3.047 22.095 1.00 84.31 110 SER A C 1
ATOM 872 O O . SER A 1 110 ? -13.509 -3.359 20.903 1.00 84.31 110 SER A O 1
ATOM 874 N N . PHE A 1 111 ? -12.732 -2.201 22.677 1.00 83.19 111 PHE A N 1
ATOM 875 C CA . PHE A 1 111 ? -11.609 -1.579 21.976 1.00 83.19 111 PHE A CA 1
ATOM 876 C C . PHE A 1 111 ? -10.692 -2.619 21.316 1.00 83.19 111 PHE A C 1
ATOM 878 O O . PHE A 1 111 ? -10.291 -2.448 20.166 1.00 83.19 111 PHE A O 1
ATOM 885 N N . SER A 1 112 ? -10.421 -3.735 22.003 1.00 85.31 112 SER A N 1
ATOM 886 C CA . SER A 1 112 ? -9.564 -4.799 21.469 1.00 85.31 112 SER A CA 1
ATOM 887 C C . SER A 1 112 ? -10.172 -5.475 20.242 1.00 85.31 112 SER A C 1
ATOM 889 O O . SER A 1 112 ? -9.461 -5.750 19.281 1.00 85.31 112 SER A O 1
ATOM 891 N N . ALA A 1 113 ? -11.493 -5.681 20.235 1.00 84.50 113 ALA A N 1
ATOM 892 C CA . ALA A 1 113 ? -12.192 -6.264 19.094 1.00 84.50 113 ALA A CA 1
ATOM 893 C C . ALA A 1 113 ? -12.174 -5.323 17.882 1.00 84.50 113 ALA A C 1
ATOM 895 O O . ALA A 1 113 ? -11.980 -5.787 16.764 1.00 84.50 113 ALA A O 1
ATOM 896 N N . HIS A 1 114 ? -12.324 -4.016 18.111 1.00 85.50 114 HIS A N 1
ATOM 897 C CA . HIS A 1 114 ? -12.257 -2.999 17.062 1.00 85.50 114 HIS A CA 1
ATOM 898 C C . HIS A 1 114 ? -10.854 -2.863 16.455 1.00 85.50 114 HIS A C 1
ATOM 900 O O . HIS A 1 114 ? -10.696 -2.810 15.237 1.00 85.50 114 HIS A O 1
ATOM 906 N N . PHE A 1 115 ? -9.821 -2.823 17.298 1.00 86.44 115 PHE A N 1
ATOM 907 C CA . PHE A 1 115 ? -8.443 -2.720 16.827 1.00 86.44 115 PHE A CA 1
ATOM 908 C C . PHE A 1 115 ? -8.021 -3.978 16.054 1.00 86.44 115 PHE A C 1
ATOM 910 O O . PHE A 1 115 ? -7.521 -3.875 14.936 1.00 86.44 115 PHE A O 1
ATOM 917 N N . MET A 1 116 ? -8.305 -5.168 16.593 1.00 86.38 116 MET A N 1
ATOM 918 C CA . MET A 1 116 ? -7.965 -6.428 15.926 1.00 86.38 116 MET A CA 1
ATOM 919 C C . MET A 1 116 ? -8.723 -6.641 14.621 1.00 86.38 116 MET A C 1
ATOM 921 O O . MET A 1 116 ? -8.153 -7.209 13.699 1.00 86.38 116 MET A O 1
ATOM 925 N N . SER A 1 117 ? -9.967 -6.163 14.496 1.00 86.06 117 SER A N 1
ATOM 926 C CA . SER A 1 117 ? -10.714 -6.323 13.242 1.00 86.06 117 SER A CA 1
ATOM 927 C C . SER A 1 117 ? -10.118 -5.550 12.069 1.00 86.06 117 SER A C 1
ATOM 929 O O . SER A 1 117 ? -10.482 -5.839 10.941 1.00 86.06 117 SER A O 1
ATOM 931 N N . LYS A 1 118 ? -9.249 -4.565 12.334 1.00 85.88 118 LYS A N 1
ATOM 932 C CA . LYS A 1 118 ? -8.545 -3.787 11.304 1.00 85.88 118 LYS A CA 1
ATOM 933 C C . LYS A 1 118 ? -7.112 -4.235 11.062 1.00 85.88 118 LYS A C 1
ATOM 935 O O . LYS A 1 118 ? -6.530 -3.872 10.047 1.00 85.88 118 LYS A O 1
ATOM 940 N N . PHE A 1 119 ? -6.526 -4.915 12.041 1.00 82.56 119 PHE A N 1
ATOM 941 C CA . PHE A 1 119 ? -5.182 -5.465 11.925 1.00 82.56 119 PHE A CA 1
ATOM 942 C C . PHE A 1 119 ? -5.165 -6.740 11.071 1.00 82.56 119 PHE A C 1
ATOM 944 O O . PHE A 1 119 ? -4.172 -7.009 10.402 1.00 82.56 119 PHE A O 1
ATOM 951 N N . ILE A 1 120 ? -6.258 -7.506 11.124 1.00 81.69 120 ILE A N 1
ATOM 952 C CA . ILE A 1 120 ? -6.498 -8.725 10.340 1.00 81.69 120 ILE A CA 1
ATOM 953 C C . ILE A 1 120 ? -7.117 -8.352 8.997 1.00 81.69 120 ILE A C 1
ATOM 955 O O . ILE A 1 120 ? -6.659 -8.909 7.977 1.00 81.69 120 ILE A O 1
#

Sequence (120 aa):
MRGFNVLLQKEFREAWRSWKFLWIPLVFALLGMSDPLTNYYMTDILNAVGNVPEGFEMLMPELMPVDLLQGSIGQFQTICLLVLMATFVGAISKERASGMATLLYVRPISFSAHFMSKFI